Protein AF-A0AA40V6V0-F1 (afdb_monomer)

Sequence (155 aa):
MSHSLIAIKTSCSVPEKMHAQSVLAGQGLVGCRYPHTMTEVPLSIRHFFEEVPAAPPAEASVSKFEEQYSAAMARLATEFPSSDTPAPSLEVMQASITTMLDDEVISFPTFESFQAWWEGLNAYEELDTEMSVAEHLPLLRIAYNALVHEGVIAV

Radius of gyration: 23.36 Å; Cα contacts (8 Å, |Δi|>4): 107; chains: 1; bounding box: 46×36×66 Å

Solvent-accessible surface area (backbone atoms only — not comparable to full-atom values): 9379 Å² total; per-residue (Å²): 132,88,64,58,38,59,42,71,42,86,87,56,50,71,70,55,53,51,48,46,51,50,55,31,52,76,70,62,35,48,80,97,51,40,63,60,46,81,86,62,40,57,79,93,46,42,85,52,43,40,79,41,71,52,69,78,57,67,63,64,58,50,52,53,50,49,53,50,44,54,52,52,49,56,49,47,50,68,77,45,76,81,65,87,64,82,74,76,53,66,68,58,50,44,51,51,53,53,60,74,43,70,86,54,86,60,67,40,76,41,70,66,57,44,46,55,50,53,50,61,61,47,68,76,61,83,76,83,66,102,63,63,77,76,80,45,47,70,54,52,53,50,41,50,53,49,36,42,73,72,62,73,35,47,99

Mean predicted aligned error: 16.3 Å

Organism: Stutzerimonas stutzeri (NCBI:txid316)

Structure (mmCIF, N/CA/C/O backbone):
data_AF-A0AA40V6V0-F1
#
_entry.id   AF-A0AA40V6V0-F1
#
loop_
_atom_site.group_PDB
_atom_site.id
_atom_site.type_symbol
_atom_site.label_atom_id
_atom_site.label_alt_id
_atom_site.label_comp_id
_atom_site.label_asym_id
_atom_site.label_entity_id
_atom_site.label_seq_id
_atom_site.pdbx_PDB_ins_code
_atom_site.Cartn_x
_atom_site.Cartn_y
_atom_site.Cartn_z
_atom_site.occupancy
_atom_site.B_iso_or_equiv
_atom_site.auth_seq_id
_atom_site.auth_comp_id
_atom_site.auth_asym_id
_atom_site.auth_atom_id
_atom_site.pdbx_PDB_model_num
ATOM 1 N N . MET A 1 1 ? 3.798 21.142 11.259 1.00 40.19 1 MET A N 1
ATOM 2 C CA . MET A 1 1 ? 3.347 21.058 12.665 1.00 40.19 1 MET A CA 1
ATOM 3 C C . MET A 1 1 ? 3.029 19.600 12.930 1.00 40.19 1 MET A C 1
ATOM 5 O O . MET A 1 1 ? 2.296 19.024 12.141 1.00 40.19 1 MET A O 1
ATOM 9 N N . SER A 1 2 ? 3.654 18.977 13.926 1.00 46.94 2 SER A N 1
ATOM 10 C CA . SER A 1 2 ? 3.497 17.542 14.187 1.00 46.94 2 SER A CA 1
ATOM 11 C C . SER A 1 2 ? 2.092 17.272 14.724 1.00 46.94 2 SER A C 1
ATOM 13 O O . SER A 1 2 ? 1.761 17.713 15.822 1.00 46.94 2 SER A O 1
ATOM 15 N N . HIS A 1 3 ? 1.247 16.604 13.942 1.00 53.59 3 HIS A N 1
ATOM 16 C CA . HIS A 1 3 ? -0.066 16.163 14.401 1.00 53.59 3 HIS A CA 1
ATOM 17 C C . HIS A 1 3 ? 0.136 14.947 15.314 1.00 53.59 3 HIS A C 1
ATOM 19 O O . HIS A 1 3 ? 0.305 13.837 14.830 1.00 53.59 3 HIS A O 1
ATOM 25 N N . SER A 1 4 ? 0.192 15.141 16.632 1.00 62.34 4 SER A N 1
ATOM 26 C CA . SER A 1 4 ? 0.168 14.017 17.576 1.00 62.34 4 SER A CA 1
ATOM 27 C C . SER A 1 4 ? -1.245 13.441 17.627 1.00 62.34 4 SER A C 1
ATOM 29 O O . SER A 1 4 ? -2.203 14.183 17.852 1.00 62.34 4 SER A O 1
ATOM 31 N N . LEU A 1 5 ? -1.377 12.134 17.411 1.00 74.69 5 LEU A N 1
ATOM 32 C CA . LEU A 1 5 ? -2.637 11.416 17.588 1.00 74.69 5 LEU A CA 1
ATOM 33 C C . LEU A 1 5 ? -2.691 10.843 19.004 1.00 74.69 5 LEU A C 1
ATOM 35 O O . LEU A 1 5 ? -1.662 10.631 19.646 1.00 74.69 5 LEU A O 1
ATOM 39 N N . ILE A 1 6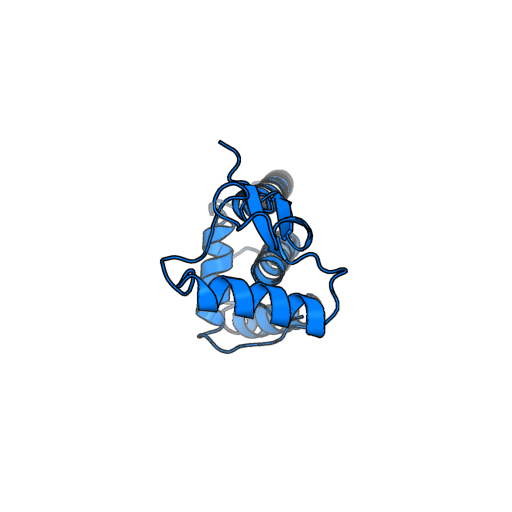 ? -3.895 10.563 19.493 1.00 83.69 6 ILE A N 1
ATOM 40 C CA . ILE A 1 6 ? -4.078 9.821 20.740 1.00 83.69 6 ILE A CA 1
ATOM 41 C C . ILE A 1 6 ? -4.646 8.439 20.448 1.00 83.69 6 ILE A C 1
ATOM 43 O O . ILE A 1 6 ? -5.547 8.285 19.625 1.00 83.69 6 ILE A O 1
ATOM 47 N N . ALA A 1 7 ? -4.141 7.430 21.148 1.00 83.19 7 ALA A N 1
ATOM 48 C CA . ALA A 1 7 ? -4.670 6.074 21.081 1.00 83.19 7 ALA A CA 1
ATOM 49 C C . ALA A 1 7 ? -4.755 5.467 22.481 1.00 83.19 7 ALA A C 1
ATOM 51 O O . ALA A 1 7 ? -4.069 5.906 23.403 1.00 83.19 7 ALA A O 1
ATOM 52 N N . ILE A 1 8 ? -5.605 4.451 22.648 1.00 85.25 8 ILE A N 1
ATOM 53 C CA . ILE A 1 8 ? -5.597 3.641 23.869 1.00 85.25 8 ILE A CA 1
ATOM 54 C C . ILE A 1 8 ? -4.341 2.771 23.842 1.00 85.25 8 ILE A C 1
ATOM 56 O O . ILE A 1 8 ? -4.086 2.099 22.840 1.00 85.25 8 ILE A O 1
ATOM 60 N N . LYS A 1 9 ? -3.594 2.758 24.949 1.00 86.44 9 LYS A N 1
ATOM 61 C CA . LYS A 1 9 ? -2.349 2.003 25.085 1.00 86.44 9 LYS A CA 1
ATOM 62 C C . LYS A 1 9 ? -2.544 0.547 24.690 1.00 86.44 9 LYS A C 1
ATOM 64 O O . LYS A 1 9 ? -3.506 -0.115 25.099 1.00 86.44 9 LYS A O 1
ATOM 69 N N . THR A 1 10 ? -1.586 0.015 23.945 1.00 82.94 10 THR A N 1
ATOM 70 C CA . THR A 1 10 ? -1.590 -1.401 23.547 1.00 82.94 10 THR A CA 1
ATOM 71 C C . THR A 1 10 ? -1.480 -2.343 24.747 1.00 82.94 10 THR A C 1
ATOM 73 O O . THR A 1 10 ? -2.003 -3.455 24.692 1.00 82.94 10 THR A O 1
ATOM 76 N N . SER A 1 11 ? -0.888 -1.871 25.850 1.00 86.38 11 SER A N 1
ATOM 77 C CA . SER A 1 11 ? -0.762 -2.587 27.124 1.00 86.38 11 SER A CA 1
ATOM 78 C C . SER A 1 11 ? -2.061 -2.695 27.929 1.00 86.38 11 SER A C 1
ATOM 80 O O . SER A 1 11 ? -2.104 -3.469 28.884 1.00 86.38 11 SER A O 1
ATOM 82 N N . CYS A 1 12 ? -3.121 -1.964 27.563 1.00 85.00 12 CYS A N 1
ATOM 83 C CA . CYS A 1 12 ? -4.410 -2.078 28.237 1.00 85.00 12 CYS A CA 1
ATOM 84 C C . CYS A 1 12 ? -5.094 -3.412 27.913 1.00 85.00 12 CYS A C 1
ATOM 86 O O . CYS A 1 12 ? -5.215 -3.824 26.754 1.00 85.00 12 CYS A O 1
ATOM 88 N N . SER A 1 13 ? -5.618 -4.055 28.947 1.00 89.56 13 SER A N 1
ATOM 89 C CA . SER A 1 13 ? -6.479 -5.228 28.851 1.00 89.56 13 SER A CA 1
ATOM 90 C C . SER A 1 13 ? -7.835 -4.888 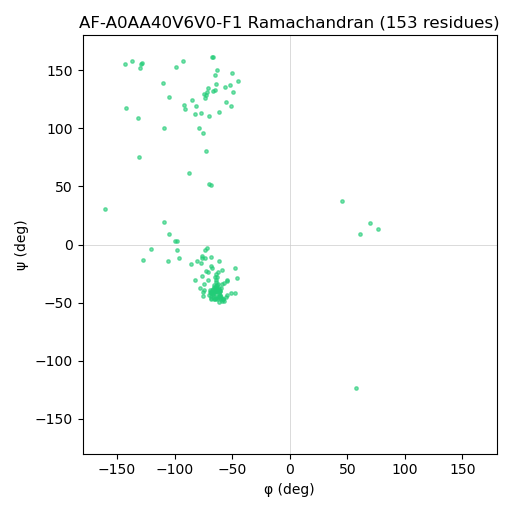28.219 1.00 89.56 13 SER A C 1
ATOM 92 O O . SER A 1 13 ? -8.269 -3.734 28.177 1.00 89.56 13 SER A O 1
ATOM 94 N N . VAL A 1 14 ? -8.546 -5.907 27.726 1.00 87.62 14 VAL A N 1
ATOM 95 C CA . VAL A 1 14 ? -9.883 -5.725 27.131 1.00 87.62 14 VAL A CA 1
ATOM 96 C C . VAL A 1 14 ? -10.860 -5.020 28.092 1.00 87.62 14 VAL A C 1
ATOM 98 O O . VAL A 1 14 ? -11.502 -4.067 27.652 1.00 87.62 14 VAL A O 1
ATOM 101 N N . PRO A 1 15 ? -10.956 -5.379 29.391 1.00 89.75 15 PRO A N 1
ATOM 102 C CA . PRO A 1 15 ? -11.826 -4.666 30.330 1.00 89.75 15 PRO A CA 1
ATOM 103 C C . PRO A 1 15 ? -11.488 -3.178 30.483 1.00 89.75 15 PRO A C 1
ATOM 105 O O . PRO A 1 15 ? -12.393 -2.353 30.578 1.00 89.75 15 PRO A O 1
ATOM 108 N N . GLU A 1 16 ? -10.205 -2.817 30.461 1.00 88.12 16 GLU A N 1
ATOM 109 C CA . GLU A 1 16 ? -9.759 -1.421 30.561 1.00 88.12 16 GLU A CA 1
ATOM 110 C C . GLU A 1 16 ? -10.128 -0.621 29.308 1.00 88.12 16 GLU A C 1
ATOM 112 O O . GLU A 1 16 ? -10.630 0.500 29.413 1.00 88.12 16 GLU A O 1
ATOM 117 N N . LYS A 1 17 ? -9.976 -1.222 28.119 1.00 88.25 17 LYS A N 1
ATOM 118 C CA . LYS A 1 17 ? -10.433 -0.625 26.853 1.00 88.25 17 LYS A CA 1
ATOM 119 C C . LYS A 1 17 ? -11.944 -0.381 26.871 1.00 88.25 17 LYS A C 1
ATOM 121 O O . LYS A 1 17 ? -12.396 0.710 26.525 1.00 88.25 17 LYS A O 1
ATOM 126 N N . MET A 1 18 ? -12.713 -1.368 27.332 1.00 90.31 18 MET A N 1
ATOM 127 C CA . MET A 1 18 ? -14.169 -1.259 27.468 1.00 90.31 18 MET A CA 1
ATOM 128 C C . MET A 1 18 ? -14.569 -0.188 28.489 1.00 90.31 18 MET A C 1
ATOM 130 O O . MET A 1 18 ? -15.504 0.572 28.246 1.00 90.31 18 MET A O 1
ATOM 134 N N . HIS A 1 19 ? -13.847 -0.080 29.607 1.00 89.69 19 HIS A N 1
ATOM 135 C CA . HIS A 1 19 ? -14.080 0.961 30.606 1.00 89.69 19 HIS A CA 1
ATOM 136 C C . HIS A 1 19 ? -13.840 2.363 30.029 1.00 89.69 19 HIS A C 1
ATOM 138 O O . HIS A 1 19 ? -14.702 3.233 30.163 1.00 89.69 19 HIS A O 1
ATOM 144 N N . ALA A 1 20 ? -12.723 2.572 29.324 1.00 88.19 20 ALA A N 1
ATOM 145 C CA . ALA A 1 20 ? -12.425 3.839 28.661 1.00 88.19 20 ALA A CA 1
ATOM 146 C C . ALA A 1 20 ? -13.519 4.229 27.651 1.00 88.19 20 ALA A C 1
ATOM 148 O O . ALA A 1 20 ? -14.035 5.347 27.698 1.00 88.19 20 ALA A O 1
ATOM 149 N N . GLN A 1 21 ? -13.942 3.290 26.798 1.00 87.50 21 GLN A N 1
ATOM 150 C CA . GLN A 1 21 ? -15.032 3.520 25.845 1.00 87.50 21 GLN A CA 1
ATOM 151 C C . GLN A 1 21 ? -16.369 3.806 26.537 1.00 87.50 21 GLN A C 1
ATOM 153 O O . GLN A 1 21 ? -17.098 4.700 26.110 1.00 87.50 21 GLN A O 1
ATOM 158 N N . SER A 1 22 ? -16.681 3.107 27.631 1.00 90.00 22 SER A N 1
ATOM 159 C CA . SER A 1 22 ? -17.907 3.336 28.401 1.00 90.00 22 SER A CA 1
ATOM 160 C C . SER A 1 22 ? -17.945 4.730 29.026 1.00 90.00 22 SER A C 1
ATOM 162 O O . SER A 1 22 ? -19.009 5.348 29.064 1.00 90.00 22 SER A O 1
ATOM 164 N N . VAL A 1 23 ? -16.811 5.240 29.514 1.00 89.19 23 VAL A N 1
ATOM 165 C CA . VAL A 1 23 ? -16.715 6.599 30.069 1.00 89.19 23 VAL A CA 1
ATOM 166 C C . VAL A 1 23 ? -16.880 7.648 28.971 1.00 89.19 23 VAL A C 1
ATOM 168 O O . VAL A 1 23 ? -17.605 8.621 29.170 1.00 89.19 23 VAL A O 1
ATOM 171 N N . LEU A 1 24 ? -16.269 7.437 27.801 1.00 88.44 24 LEU A N 1
ATOM 172 C CA . LEU A 1 24 ? -16.442 8.322 26.645 1.00 88.44 24 LEU A CA 1
ATOM 173 C C . LEU A 1 24 ? -17.897 8.347 26.167 1.00 88.44 24 LEU A C 1
ATOM 175 O O . LEU A 1 24 ? -18.467 9.423 25.984 1.00 88.44 24 LEU A O 1
ATOM 179 N N . ALA A 1 25 ? -18.532 7.178 26.056 1.00 88.56 25 ALA A N 1
ATOM 180 C CA . ALA A 1 25 ? -19.946 7.058 25.714 1.00 88.56 25 ALA A CA 1
ATOM 181 C C . ALA A 1 25 ? -20.848 7.754 26.745 1.00 88.56 25 ALA A C 1
ATOM 183 O O . ALA A 1 25 ? -21.745 8.504 26.362 1.00 88.56 25 ALA A O 1
ATOM 184 N N . GLY A 1 26 ? -20.567 7.586 28.042 1.00 88.25 26 GLY A N 1
ATOM 185 C CA . GLY A 1 26 ? -21.296 8.255 29.123 1.00 88.25 26 GLY A CA 1
ATOM 186 C C . GLY A 1 26 ? -21.196 9.785 29.092 1.00 88.25 26 GLY A C 1
ATOM 187 O O . GLY A 1 26 ? -22.088 10.463 29.596 1.00 88.25 26 GLY A O 1
ATOM 188 N N . GLN A 1 27 ? -20.150 10.335 28.469 1.00 87.50 27 GLN A N 1
ATOM 189 C CA . GLN A 1 27 ? -19.959 11.778 28.275 1.00 87.50 27 GLN A CA 1
ATOM 190 C C . GLN A 1 27 ? -20.357 12.261 26.868 1.00 87.50 27 GLN A C 1
ATOM 192 O O . GLN A 1 27 ? -20.201 13.440 26.551 1.00 87.50 27 GLN A O 1
ATOM 197 N N . GLY A 1 28 ? -20.884 11.375 26.014 1.00 86.25 28 GLY A N 1
ATOM 198 C CA . GLY A 1 28 ? -21.266 11.700 24.636 1.00 86.25 28 GLY A CA 1
ATOM 199 C C . GLY A 1 28 ? -20.083 11.981 23.702 1.00 86.25 28 GLY A C 1
ATOM 200 O O . GLY A 1 28 ? -20.269 12.587 22.646 1.00 86.25 28 GLY A O 1
ATOM 201 N N . LEU A 1 29 ? -18.877 11.552 24.081 1.00 86.19 29 LEU A N 1
ATOM 202 C CA . LEU A 1 29 ? -17.635 11.696 23.319 1.00 86.19 29 LEU A CA 1
ATOM 203 C C . LEU A 1 29 ? -17.466 10.521 22.347 1.00 86.19 29 LEU A C 1
ATOM 205 O O . LEU A 1 29 ? -16.550 9.708 22.460 1.00 86.19 29 LEU A O 1
ATOM 209 N N . VAL A 1 30 ? -18.410 10.398 21.417 1.00 83.19 30 VAL A N 1
ATOM 210 C CA . VAL A 1 30 ? -18.474 9.321 20.418 1.00 83.19 30 VAL A CA 1
ATOM 211 C C . VAL A 1 30 ? -18.619 9.897 19.010 1.00 83.19 30 VAL A C 1
ATOM 213 O O . VAL A 1 30 ? -19.087 11.026 18.835 1.00 83.19 30 VAL A O 1
ATOM 216 N N . GLY A 1 31 ? -18.215 9.130 17.994 1.00 80.94 31 GLY A N 1
ATOM 217 C CA . GLY A 1 31 ? -18.267 9.560 16.594 1.00 80.94 31 GLY A CA 1
ATOM 218 C C . GLY A 1 31 ? -17.478 10.853 16.368 1.00 80.94 31 GLY A C 1
ATOM 219 O O . GLY A 1 31 ? -16.310 10.936 16.725 1.00 80.94 31 GLY A O 1
ATOM 220 N N . CYS A 1 32 ? -18.128 11.889 15.833 1.00 79.56 32 CYS A N 1
ATOM 221 C CA . CYS A 1 32 ? -17.497 13.182 15.531 1.00 79.56 32 CYS A CA 1
ATOM 222 C C . CYS A 1 32 ? -17.071 13.994 16.768 1.00 79.56 32 CYS A C 1
ATOM 224 O O . CYS A 1 32 ? -16.414 15.019 16.619 1.00 79.56 32 CYS A O 1
ATOM 226 N N . ARG A 1 33 ? -17.489 13.588 17.975 1.00 80.50 33 ARG A N 1
ATOM 227 C CA . ARG A 1 33 ? -17.116 14.232 19.248 1.00 80.50 33 ARG A CA 1
ATOM 228 C C . ARG A 1 33 ? -16.078 13.424 20.025 1.00 80.50 33 ARG A C 1
ATOM 230 O O . ARG A 1 33 ? -15.853 13.699 21.201 1.00 80.50 33 ARG A O 1
ATOM 237 N N . TYR A 1 34 ? -15.521 12.387 19.408 1.00 83.62 34 TYR A N 1
ATOM 238 C CA . TYR A 1 34 ? -14.471 11.588 20.017 1.00 83.62 34 TYR A CA 1
ATOM 239 C C . TYR A 1 34 ? -13.219 12.456 20.234 1.00 83.62 34 TYR A C 1
ATOM 241 O O . TYR A 1 34 ? -12.897 13.260 19.360 1.00 83.62 34 TYR A O 1
ATOM 249 N N . PRO A 1 35 ? -12.524 12.342 21.380 1.00 83.81 35 PRO A N 1
ATOM 250 C CA . PRO A 1 35 ? -11.365 13.174 21.665 1.00 83.81 35 PRO A CA 1
ATOM 251 C C . PRO A 1 35 ? -10.234 12.874 20.684 1.00 83.81 35 PRO A C 1
ATOM 253 O O . PRO A 1 35 ? -9.887 11.714 20.453 1.00 83.81 35 PRO A O 1
ATOM 256 N N . HIS A 1 36 ? -9.642 13.924 20.126 1.00 78.94 36 HIS A N 1
ATOM 257 C CA . HIS A 1 36 ? -8.500 13.822 19.214 1.00 78.94 36 HIS A CA 1
ATOM 258 C C . HIS A 1 36 ? -7.189 14.243 19.886 1.00 78.94 36 HIS A C 1
ATOM 260 O O . HIS A 1 36 ? -6.109 13.946 19.378 1.00 78.94 36 HIS A O 1
ATOM 266 N N . THR A 1 37 ? -7.269 14.906 21.044 1.00 82.88 37 THR A N 1
ATOM 267 C CA . THR A 1 37 ? -6.108 15.371 21.811 1.00 82.88 37 THR A CA 1
ATOM 268 C C . THR A 1 37 ? -6.185 14.954 23.278 1.00 82.88 37 THR A C 1
ATOM 270 O O . THR A 1 37 ? -7.265 14.767 23.840 1.00 82.88 37 THR A O 1
ATOM 273 N N . MET A 1 38 ? -5.031 14.852 23.946 1.00 8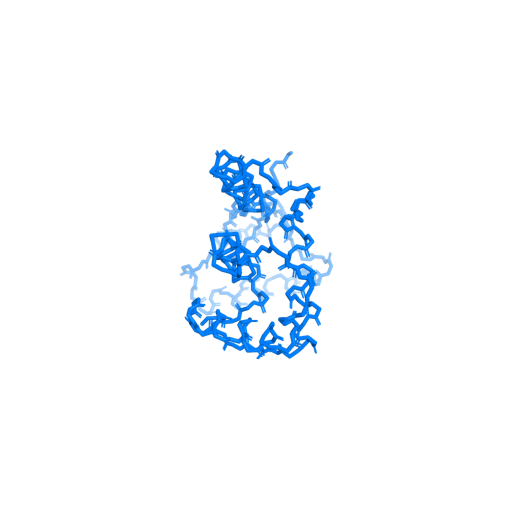2.50 38 MET A N 1
ATOM 274 C CA . MET A 1 38 ? -4.951 14.480 25.368 1.00 82.50 38 MET A CA 1
ATOM 275 C C . MET A 1 38 ? -5.703 15.426 26.308 1.00 82.50 38 MET A C 1
ATOM 277 O O . MET A 1 38 ? -6.038 15.050 27.432 1.00 82.50 38 MET A O 1
ATOM 281 N N . THR A 1 39 ? -5.943 16.657 25.867 1.00 83.44 39 THR A N 1
ATOM 282 C CA . THR A 1 39 ? -6.671 17.682 26.619 1.00 83.44 39 THR A CA 1
ATOM 283 C C . THR A 1 39 ? -8.180 17.434 26.605 1.00 83.44 39 THR A C 1
ATOM 285 O O . THR A 1 39 ? -8.868 17.822 27.545 1.00 83.44 39 THR A O 1
ATOM 288 N N . GLU A 1 40 ? -8.689 16.770 25.566 1.00 83.00 40 GLU A N 1
ATOM 289 C CA . GLU A 1 40 ? -10.110 16.434 25.402 1.00 83.00 40 GLU A CA 1
ATOM 290 C C . GLU A 1 40 ? -10.489 15.125 26.107 1.00 83.00 40 GLU A C 1
ATOM 292 O O . GLU A 1 40 ? -11.667 14.869 26.356 1.00 83.00 40 GLU A O 1
ATOM 297 N N . VAL A 1 41 ? -9.502 14.293 26.456 1.00 85.75 41 VAL A N 1
ATOM 298 C CA . VAL A 1 41 ? -9.738 13.041 27.180 1.00 85.75 41 VAL A CA 1
ATOM 299 C C . VAL A 1 41 ? -10.069 13.336 28.648 1.00 85.75 41 VAL A C 1
ATOM 301 O O . VAL A 1 41 ? -9.292 14.007 29.336 1.00 85.75 41 VAL A O 1
ATOM 304 N N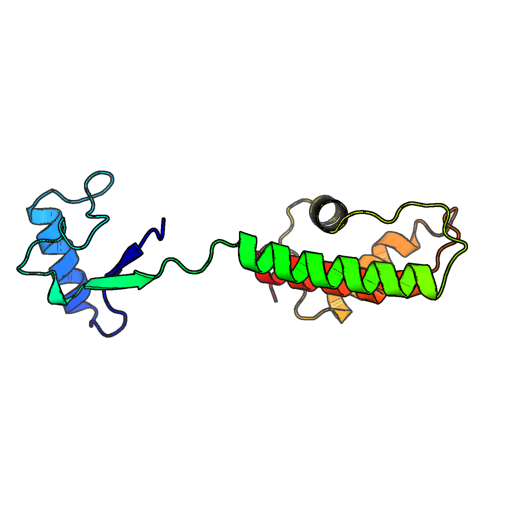 . PRO A 1 42 ? -11.167 12.777 29.188 1.00 87.25 42 PRO A N 1
ATOM 305 C CA . PRO A 1 42 ? -11.493 12.911 30.600 1.00 87.25 42 PRO A CA 1
ATOM 306 C C . PRO A 1 42 ? -10.357 12.413 31.502 1.00 87.25 42 PRO A C 1
ATOM 308 O O . PRO A 1 42 ? -9.806 11.328 31.299 1.00 87.25 42 PRO A O 1
ATOM 311 N N . LEU A 1 43 ? -10.041 13.178 32.552 1.00 86.31 43 LEU A N 1
ATOM 312 C CA . LEU A 1 43 ? -8.938 12.875 33.478 1.00 86.31 43 LEU A CA 1
ATOM 313 C C . LEU A 1 43 ? -9.028 11.467 34.089 1.00 86.31 43 LEU A C 1
ATOM 315 O O . LEU A 1 43 ? -8.000 10.840 34.332 1.00 86.31 43 LEU A O 1
ATOM 319 N N . SER A 1 44 ? -10.246 10.954 34.287 1.00 86.31 44 SER A N 1
ATOM 320 C CA . SER A 1 44 ? -10.501 9.616 34.830 1.00 86.31 44 SER A CA 1
ATOM 321 C C . SER A 1 44 ? -9.971 8.483 33.954 1.00 86.31 44 SER A C 1
ATOM 323 O O . SER A 1 44 ? -9.635 7.434 34.488 1.00 86.31 44 SER A O 1
ATOM 325 N N . ILE A 1 45 ? -9.864 8.684 32.638 1.00 88.31 45 ILE A N 1
ATOM 326 C CA . ILE A 1 45 ? -9.443 7.650 31.677 1.00 88.31 45 ILE A CA 1
ATOM 327 C C . ILE A 1 45 ? -8.188 8.028 30.895 1.00 88.31 45 ILE A C 1
ATOM 329 O O . ILE A 1 45 ? -7.654 7.202 30.165 1.00 88.31 45 ILE A O 1
ATOM 333 N N . ARG A 1 46 ? -7.662 9.243 31.084 1.00 87.06 46 ARG A N 1
ATOM 334 C CA . ARG A 1 46 ? -6.466 9.745 30.391 1.00 87.06 46 ARG A CA 1
ATOM 335 C C . ARG A 1 46 ? -5.243 8.838 30.544 1.00 87.06 46 ARG A C 1
ATOM 337 O O . ARG A 1 46 ? -4.439 8.743 29.629 1.00 87.06 46 ARG A O 1
ATOM 344 N N . HIS A 1 47 ? -5.119 8.128 31.664 1.00 86.88 47 HIS A N 1
ATOM 345 C CA . HIS A 1 47 ? -4.017 7.194 31.904 1.00 86.88 47 HIS A CA 1
ATOM 346 C C . HIS A 1 47 ? -4.045 5.947 30.998 1.00 86.88 47 HIS A C 1
ATOM 348 O O . HIS A 1 47 ? -2.994 5.326 30.811 1.00 86.88 47 HIS A O 1
ATOM 354 N N . PHE A 1 48 ? -5.203 5.607 30.418 1.00 87.12 48 PHE A N 1
ATOM 355 C CA . PHE A 1 48 ? -5.345 4.544 29.418 1.00 87.12 48 PHE A CA 1
ATOM 356 C C . PHE A 1 48 ? -4.931 4.988 28.014 1.00 87.12 48 PHE A C 1
ATOM 358 O O . PHE A 1 48 ? -4.749 4.141 27.146 1.00 87.12 48 PHE A O 1
ATOM 365 N N . PHE A 1 49 ? -4.771 6.290 27.778 1.00 88.25 49 PHE A N 1
ATOM 366 C CA . PHE A 1 49 ? -4.366 6.822 26.485 1.00 88.25 49 PHE A CA 1
ATOM 367 C C . PHE A 1 49 ? -2.868 7.128 26.470 1.00 88.25 49 PHE A C 1
ATOM 369 O O . PHE A 1 49 ? -2.262 7.445 27.499 1.00 88.25 49 PHE A O 1
ATOM 376 N N . GLU A 1 50 ? -2.274 7.074 25.286 1.00 85.38 50 GLU A N 1
ATOM 377 C CA . GLU A 1 50 ? -0.939 7.586 24.998 1.00 85.38 50 GLU A CA 1
ATOM 378 C C . GLU A 1 50 ? -0.957 8.476 23.756 1.00 85.38 50 GLU A C 1
ATOM 380 O O . GLU A 1 50 ? -1.823 8.341 22.887 1.00 85.38 50 GLU A O 1
ATOM 385 N N . GLU A 1 51 ? -0.028 9.431 23.713 1.00 80.69 51 GLU A N 1
ATOM 386 C CA . GLU A 1 51 ? 0.230 10.190 22.496 1.00 80.69 51 GLU A CA 1
ATOM 387 C C . GLU A 1 51 ? 1.053 9.299 21.585 1.00 80.69 51 GLU A C 1
ATOM 389 O O . GLU A 1 51 ? 2.192 8.943 21.894 1.00 80.69 51 GLU A O 1
ATOM 394 N N . VAL A 1 52 ? 0.445 8.914 20.474 1.00 72.25 52 VAL A N 1
ATOM 395 C CA . VAL A 1 52 ? 1.141 8.206 19.419 1.00 72.25 52 VAL A CA 1
ATOM 396 C C . VAL A 1 52 ? 1.647 9.290 18.475 1.00 72.25 52 VAL A C 1
ATOM 398 O O . VAL A 1 52 ? 0.833 10.064 17.954 1.00 72.25 52 VAL A O 1
ATOM 401 N N . PRO A 1 53 ? 2.971 9.406 18.257 1.00 61.47 53 PRO A N 1
ATOM 402 C CA . PRO A 1 53 ? 3.451 10.246 17.175 1.00 61.47 53 PRO A CA 1
ATOM 403 C C . PRO A 1 53 ? 2.755 9.740 15.918 1.00 61.47 53 PRO A C 1
ATOM 405 O O . PRO A 1 53 ? 2.832 8.542 15.635 1.00 61.47 53 PRO A O 1
ATOM 408 N N . ALA A 1 54 ? 2.023 10.608 15.206 1.00 57.09 54 ALA A N 1
ATOM 409 C CA . ALA A 1 54 ? 1.536 10.224 13.892 1.00 57.09 54 ALA A CA 1
ATOM 410 C C . ALA A 1 54 ? 2.755 9.696 13.146 1.00 57.09 54 ALA A C 1
ATOM 412 O O . ALA A 1 54 ? 3.766 10.401 13.044 1.00 57.09 54 ALA A O 1
ATOM 413 N N . ALA A 1 55 ? 2.697 8.423 12.744 1.00 51.09 55 ALA A N 1
ATOM 414 C CA . ALA A 1 55 ? 3.715 7.843 11.891 1.00 51.09 55 ALA A CA 1
ATOM 415 C C . ALA A 1 55 ? 3.998 8.858 10.776 1.00 51.09 55 ALA A C 1
ATOM 417 O O . ALA A 1 55 ? 3.053 9.539 10.348 1.00 51.09 55 ALA A O 1
ATOM 418 N N . PRO A 1 56 ? 5.266 9.037 10.360 1.00 48.12 56 PRO A N 1
ATOM 419 C CA . PRO A 1 56 ? 5.554 9.970 9.287 1.00 48.12 56 PRO A CA 1
ATOM 420 C C . PRO A 1 56 ? 4.580 9.665 8.141 1.00 48.12 56 PRO A C 1
ATOM 422 O O . PRO A 1 56 ? 4.359 8.483 7.853 1.00 48.12 56 PRO A O 1
ATOM 425 N N . PRO A 1 57 ? 3.913 10.692 7.583 1.00 47.00 57 PRO A N 1
ATOM 426 C CA . PRO A 1 57 ? 2.931 10.490 6.530 1.00 47.00 57 PRO A CA 1
ATOM 427 C C . PRO A 1 57 ? 3.562 9.619 5.446 1.00 47.00 57 PRO A C 1
ATOM 429 O O . PRO A 1 57 ? 4.774 9.693 5.230 1.00 47.00 57 PRO A O 1
ATOM 432 N N . ALA A 1 58 ? 2.754 8.795 4.778 1.00 49.66 58 ALA A N 1
ATOM 433 C CA . ALA A 1 58 ? 3.198 7.908 3.702 1.00 49.66 58 ALA A CA 1
ATOM 434 C C . ALA A 1 58 ? 4.086 8.620 2.652 1.00 49.66 58 ALA A C 1
ATOM 436 O O . ALA A 1 58 ? 4.900 7.975 1.999 1.00 49.66 58 ALA A O 1
ATOM 437 N N . GLU A 1 59 ? 4.025 9.951 2.575 1.00 46.38 59 GLU A N 1
ATOM 438 C CA . GLU A 1 59 ? 4.952 10.846 1.875 1.00 46.38 59 GLU A CA 1
ATOM 439 C C . GLU A 1 59 ? 6.444 10.569 2.151 1.00 46.38 59 GLU A C 1
ATOM 441 O O . GLU A 1 59 ? 7.237 10.552 1.218 1.00 46.38 59 GLU A O 1
ATOM 446 N N . ALA A 1 60 ? 6.856 10.279 3.392 1.00 48.09 60 ALA A N 1
ATOM 447 C CA . ALA A 1 60 ? 8.264 9.995 3.702 1.00 48.09 60 ALA A CA 1
ATOM 448 C C . ALA A 1 60 ? 8.733 8.634 3.153 1.00 48.09 60 ALA A C 1
ATOM 450 O O . ALA A 1 60 ? 9.906 8.463 2.814 1.00 48.09 60 ALA A O 1
ATOM 451 N N . SER A 1 61 ? 7.825 7.657 3.064 1.00 50.12 61 SER A N 1
ATOM 452 C CA . SER A 1 61 ? 8.086 6.373 2.403 1.00 50.12 61 SER A CA 1
ATOM 453 C C . SER A 1 61 ? 8.073 6.508 0.882 1.00 50.12 61 SER A C 1
ATOM 455 O O . SER A 1 61 ? 8.969 5.963 0.242 1.00 50.12 61 SER A O 1
ATOM 457 N N . VAL A 1 62 ? 7.143 7.288 0.319 1.00 53.97 62 VAL A N 1
ATOM 458 C CA . VAL A 1 62 ? 7.094 7.600 -1.119 1.00 53.97 62 VAL A CA 1
ATOM 459 C C . VAL A 1 62 ? 8.389 8.289 -1.552 1.00 53.97 62 VAL A C 1
ATOM 461 O O . VAL A 1 62 ? 9.050 7.790 -2.460 1.00 53.97 62 VAL A O 1
ATOM 464 N N . SER A 1 63 ? 8.857 9.314 -0.824 1.00 61.88 63 SER A N 1
ATOM 465 C CA . SER A 1 63 ? 10.142 9.967 -1.125 1.00 61.88 63 SER A CA 1
ATOM 466 C C . SER A 1 63 ? 11.333 9.004 -1.070 1.00 61.88 63 SER A C 1
ATOM 468 O O . SER A 1 63 ? 12.254 9.121 -1.872 1.00 61.88 63 SER A O 1
ATOM 470 N N . LYS A 1 64 ? 11.325 8.005 -0.177 1.00 73.31 64 LYS A N 1
ATOM 471 C CA . LYS A 1 64 ? 12.406 7.007 -0.097 1.00 73.31 64 LYS A CA 1
ATOM 472 C C . LYS A 1 64 ? 12.426 6.065 -1.306 1.00 73.31 64 LYS A C 1
ATOM 474 O O . LYS A 1 64 ? 13.507 5.669 -1.749 1.00 73.31 64 LYS A O 1
ATOM 479 N N . PHE A 1 65 ? 11.262 5.652 -1.806 1.00 73.88 65 PHE A N 1
ATOM 480 C CA . PHE A 1 65 ? 11.177 4.820 -3.010 1.00 73.88 65 PHE A CA 1
ATOM 481 C C . PHE A 1 65 ? 11.453 5.634 -4.274 1.00 73.88 65 PHE A C 1
ATOM 483 O O . PHE A 1 65 ? 12.110 5.132 -5.181 1.00 73.88 65 PHE A O 1
ATOM 490 N N . GLU A 1 66 ? 11.056 6.903 -4.300 1.00 74.31 66 GLU A N 1
ATOM 491 C CA . GLU A 1 66 ? 11.341 7.841 -5.386 1.00 74.31 66 GLU A CA 1
ATOM 492 C C . GLU A 1 66 ? 12.845 8.159 -5.498 1.00 74.31 66 GLU A C 1
ATOM 494 O O . GLU A 1 66 ? 13.420 8.111 -6.590 1.00 74.31 66 GLU A O 1
ATOM 499 N N . GLU A 1 67 ? 13.535 8.370 -4.373 1.00 77.12 67 GLU A N 1
ATOM 500 C CA . GLU A 1 67 ? 15.001 8.484 -4.329 1.00 77.12 67 GLU A CA 1
ATOM 501 C C . GLU A 1 67 ? 15.698 7.203 -4.820 1.00 77.12 67 GLU A C 1
ATOM 503 O O . GLU A 1 67 ? 16.682 7.263 -5.559 1.00 77.12 67 GLU A O 1
ATOM 508 N N . GLN A 1 68 ? 15.187 6.022 -4.459 1.00 77.44 68 GLN A N 1
ATOM 509 C CA . GLN A 1 68 ? 15.736 4.754 -4.956 1.00 77.44 68 GLN A CA 1
ATOM 510 C C . GLN A 1 68 ? 15.485 4.562 -6.454 1.00 77.44 68 GLN A C 1
ATOM 512 O O . GLN A 1 68 ? 16.378 4.104 -7.169 1.00 77.44 68 GLN A O 1
ATOM 517 N N . TYR A 1 69 ? 14.296 4.927 -6.932 1.00 75.75 69 TYR A N 1
ATOM 518 C CA . TYR A 1 69 ? 13.907 4.825 -8.334 1.00 75.75 69 TYR A CA 1
ATOM 519 C C . TYR A 1 69 ? 14.743 5.766 -9.207 1.00 75.75 69 TYR A C 1
ATOM 521 O O . TYR A 1 69 ? 15.323 5.337 -10.201 1.00 75.75 69 TYR A O 1
ATOM 529 N N . SER A 1 70 ? 14.898 7.024 -8.790 1.00 74.75 70 SER A N 1
ATOM 530 C CA . SER A 1 70 ? 15.752 8.011 -9.466 1.00 74.75 70 SER A CA 1
ATOM 531 C C . SER A 1 70 ? 17.232 7.605 -9.475 1.00 74.75 70 SER A C 1
ATOM 533 O O . SER A 1 70 ? 17.908 7.760 -10.494 1.00 74.75 70 SER A O 1
ATOM 535 N N . ALA A 1 71 ? 17.740 7.010 -8.392 1.00 78.75 71 ALA A N 1
ATOM 536 C CA . ALA A 1 71 ? 19.101 6.482 -8.352 1.00 78.75 71 ALA A CA 1
ATOM 537 C C . ALA A 1 71 ? 19.297 5.270 -9.284 1.00 78.75 71 ALA A C 1
ATOM 539 O O . ALA A 1 71 ? 20.338 5.160 -9.935 1.00 78.75 71 ALA A O 1
ATOM 540 N N . ALA A 1 72 ? 18.316 4.368 -9.371 1.00 75.19 72 ALA A N 1
ATOM 541 C CA . ALA A 1 72 ? 18.336 3.244 -10.309 1.00 75.19 72 ALA A CA 1
ATOM 542 C C . ALA A 1 72 ? 18.260 3.728 -11.768 1.00 75.19 72 ALA A C 1
ATOM 544 O O . ALA A 1 72 ? 19.030 3.271 -12.609 1.00 75.19 72 ALA A O 1
ATOM 545 N N . MET A 1 73 ? 17.422 4.727 -12.036 1.00 73.19 73 MET A N 1
ATOM 546 C CA . MET A 1 73 ? 17.318 5.421 -13.319 1.00 73.19 73 MET A CA 1
ATOM 547 C C . MET A 1 73 ? 18.635 6.060 -13.759 1.00 73.19 73 MET A C 1
ATOM 549 O O . MET A 1 73 ? 19.068 5.872 -14.891 1.00 73.19 73 MET A O 1
ATOM 553 N N . ALA A 1 74 ? 19.310 6.778 -12.858 1.00 73.50 74 ALA A N 1
ATOM 554 C CA . ALA A 1 74 ? 20.599 7.397 -13.153 1.00 73.50 74 ALA A CA 1
ATOM 555 C C . ALA A 1 74 ? 21.682 6.356 -13.488 1.00 73.50 74 ALA A C 1
ATOM 557 O O . ALA A 1 74 ? 22.542 6.604 -14.335 1.00 73.50 74 ALA A O 1
ATOM 558 N N . ARG A 1 75 ? 21.634 5.176 -12.853 1.00 71.94 75 ARG A N 1
ATOM 559 C CA . ARG A 1 75 ? 22.531 4.054 -13.175 1.00 71.94 75 ARG A CA 1
ATOM 560 C C . ARG A 1 75 ? 22.232 3.478 -14.554 1.00 71.94 75 ARG A C 1
ATOM 562 O O . ARG A 1 75 ? 23.157 3.360 -15.348 1.00 71.94 75 ARG A O 1
ATOM 569 N N . LEU A 1 76 ? 20.961 3.231 -14.864 1.00 70.38 76 LEU A N 1
ATOM 570 C CA . LEU A 1 76 ? 20.545 2.744 -16.181 1.00 70.38 76 LEU A CA 1
ATOM 571 C C . LEU A 1 76 ? 20.895 3.737 -17.294 1.00 70.38 76 LEU A C 1
ATOM 573 O O . LEU A 1 76 ? 21.434 3.327 -18.310 1.00 70.38 76 LEU A O 1
ATOM 577 N N . ALA A 1 77 ? 20.713 5.041 -17.079 1.00 69.12 77 ALA A N 1
ATOM 578 C CA . ALA A 1 77 ? 21.122 6.071 -18.039 1.00 69.12 77 ALA A CA 1
ATOM 579 C C . ALA A 1 77 ? 22.651 6.142 -18.238 1.00 69.12 77 ALA A C 1
ATOM 581 O O . ALA A 1 77 ? 23.123 6.543 -19.300 1.00 69.12 77 ALA A O 1
ATOM 582 N N . THR A 1 78 ? 23.432 5.757 -17.222 1.00 68.69 78 THR A N 1
ATOM 583 C CA . THR A 1 78 ? 24.899 5.684 -17.311 1.00 68.69 78 THR A CA 1
ATOM 584 C C . THR A 1 78 ? 25.358 4.427 -18.058 1.00 68.69 78 THR A C 1
ATOM 586 O O . THR A 1 78 ? 26.338 4.482 -18.798 1.00 68.69 78 THR A O 1
ATOM 589 N N . GLU A 1 79 ? 24.669 3.301 -17.866 1.00 63.94 79 GLU A N 1
ATOM 590 C CA . GLU A 1 79 ? 24.985 2.016 -18.505 1.00 63.94 79 GLU A CA 1
ATOM 591 C C . GLU A 1 79 ? 24.423 1.908 -19.935 1.00 63.94 79 GLU A C 1
ATOM 593 O O . GLU A 1 79 ? 25.055 1.292 -20.792 1.00 63.94 79 GLU A O 1
ATOM 598 N N . PHE A 1 80 ? 23.296 2.570 -20.217 1.00 63.59 80 PHE A N 1
ATOM 599 C CA . PHE A 1 80 ? 22.557 2.520 -21.483 1.00 63.59 80 PHE A CA 1
ATOM 600 C C . PHE A 1 80 ? 22.214 3.935 -21.989 1.00 63.59 80 PHE A C 1
ATOM 602 O O . PHE A 1 80 ? 21.067 4.379 -21.923 1.00 63.59 80 PHE A O 1
ATOM 609 N N . PRO A 1 81 ? 23.197 4.672 -22.534 1.00 60.06 81 PRO A N 1
ATOM 610 C CA . PRO A 1 81 ? 23.021 6.062 -22.967 1.00 60.06 81 PRO A CA 1
ATOM 611 C C . PRO A 1 81 ? 22.174 6.232 -24.246 1.00 60.06 81 PRO A C 1
ATOM 613 O O . PRO A 1 81 ? 21.965 7.360 -24.681 1.00 60.06 81 PRO A O 1
ATOM 616 N N . SER A 1 82 ? 21.728 5.137 -24.875 1.00 53.97 82 SER A N 1
ATOM 617 C CA . SER A 1 82 ? 21.015 5.131 -26.166 1.00 53.97 82 SER A CA 1
ATOM 618 C C . SER A 1 82 ? 19.490 5.049 -26.053 1.00 53.97 82 SER A C 1
ATOM 620 O O . SER A 1 82 ? 18.819 4.981 -27.079 1.00 53.97 82 SER A O 1
ATOM 622 N N . SER A 1 83 ? 18.930 5.060 -24.842 1.00 52.19 83 SER A N 1
ATOM 623 C CA . SER A 1 83 ? 17.479 5.136 -24.671 1.00 52.19 83 SER A CA 1
ATOM 624 C C . SER A 1 83 ? 17.005 6.580 -24.856 1.00 52.19 83 SER A C 1
ATOM 626 O O . SER A 1 83 ? 17.131 7.409 -23.957 1.00 52.19 83 SER A O 1
ATOM 628 N N . ASP A 1 84 ? 16.466 6.889 -26.036 1.00 50.84 84 ASP A N 1
ATOM 629 C CA . ASP A 1 84 ? 15.808 8.175 -26.336 1.00 50.84 84 ASP A CA 1
ATOM 630 C C . ASP A 1 84 ? 14.425 8.289 -25.656 1.00 50.84 84 ASP A C 1
ATOM 632 O O . ASP A 1 84 ? 13.766 9.328 -25.705 1.00 50.84 84 ASP A O 1
ATOM 636 N N . THR A 1 85 ? 13.969 7.218 -24.995 1.00 54.81 85 THR A N 1
ATOM 637 C CA . THR A 1 85 ? 12.667 7.189 -24.332 1.00 54.81 85 THR A CA 1
ATOM 638 C C . THR A 1 85 ? 12.830 7.647 -22.882 1.00 54.81 85 THR A C 1
ATOM 640 O O . THR A 1 85 ? 13.510 6.975 -22.104 1.00 54.81 85 THR A O 1
ATOM 643 N N . PRO A 1 86 ? 12.211 8.768 -22.467 1.00 56.91 86 PRO A N 1
ATOM 644 C CA . PRO A 1 86 ? 12.225 9.166 -21.068 1.00 56.91 86 PRO A CA 1
ATOM 645 C C . PRO A 1 86 ? 11.529 8.074 -20.257 1.00 56.91 86 PRO A C 1
ATOM 647 O O . PRO A 1 86 ? 10.337 7.826 -20.443 1.00 56.91 86 PRO A O 1
ATOM 650 N N . ALA A 1 87 ? 12.270 7.386 -19.388 1.00 60.47 87 ALA A N 1
ATOM 651 C CA . ALA A 1 87 ? 11.654 6.315 -18.622 1.00 60.47 87 ALA A CA 1
ATOM 652 C C . ALA A 1 87 ? 10.583 6.886 -17.669 1.00 60.47 87 ALA A C 1
ATOM 654 O O . ALA A 1 87 ? 10.734 8.006 -17.160 1.00 60.47 87 ALA A O 1
ATOM 655 N N . PRO A 1 88 ? 9.498 6.132 -17.430 1.00 67.31 88 PRO A N 1
ATOM 656 C CA . PRO A 1 88 ? 8.361 6.602 -16.649 1.00 67.31 88 PRO A CA 1
ATOM 657 C C . PRO A 1 88 ? 8.764 6.905 -15.203 1.00 67.31 88 PRO A C 1
ATOM 659 O O . PRO A 1 88 ? 9.670 6.273 -14.655 1.00 67.31 88 PRO A O 1
ATOM 662 N N . SER A 1 89 ? 8.078 7.856 -14.564 1.00 70.38 89 SER A N 1
ATOM 663 C CA . SER A 1 89 ? 8.213 8.090 -13.123 1.00 70.38 89 SER A CA 1
ATOM 664 C C . SER A 1 89 ? 7.675 6.899 -12.321 1.00 70.38 89 SER A C 1
ATOM 666 O O . SER A 1 89 ? 6.902 6.088 -12.835 1.00 70.38 89 SER A O 1
ATOM 668 N N . LEU A 1 90 ? 8.065 6.801 -11.045 1.00 72.81 90 LEU A N 1
ATOM 669 C CA . LEU A 1 90 ? 7.589 5.745 -10.145 1.00 72.81 90 LEU A CA 1
ATOM 670 C C . LEU A 1 90 ? 6.054 5.707 -10.079 1.00 72.81 90 LEU A C 1
ATOM 672 O O . LEU A 1 90 ? 5.471 4.636 -10.190 1.00 72.81 90 LEU A O 1
ATOM 676 N N . GLU A 1 91 ? 5.411 6.871 -9.986 1.00 71.62 91 GLU A N 1
ATOM 677 C CA . GLU A 1 91 ? 3.950 6.999 -9.960 1.00 71.62 91 GLU A CA 1
ATOM 678 C C . GLU A 1 91 ? 3.299 6.459 -11.244 1.00 71.62 91 GLU A C 1
ATOM 680 O O . GLU A 1 91 ? 2.319 5.722 -11.184 1.00 71.62 91 GLU A O 1
ATOM 685 N N . VAL A 1 92 ? 3.878 6.753 -12.414 1.00 73.38 92 VAL A N 1
ATOM 686 C CA . VAL A 1 92 ? 3.387 6.238 -13.704 1.00 73.38 92 VAL A CA 1
ATOM 687 C C . VAL A 1 92 ? 3.564 4.722 -13.790 1.00 73.38 92 VAL A C 1
ATOM 689 O O . VAL A 1 92 ? 2.678 4.026 -14.292 1.00 73.38 92 VAL A O 1
ATOM 692 N N . MET A 1 93 ? 4.673 4.194 -13.266 1.00 75.31 93 MET A N 1
ATOM 693 C CA . MET A 1 93 ? 4.912 2.752 -13.194 1.00 75.31 93 MET A CA 1
ATOM 694 C C . MET A 1 93 ? 3.900 2.066 -12.265 1.00 75.31 93 MET A C 1
ATOM 696 O O . MET A 1 93 ? 3.286 1.075 -12.653 1.00 75.31 93 MET A O 1
ATOM 700 N N . GLN A 1 94 ? 3.670 2.615 -11.068 1.00 73.38 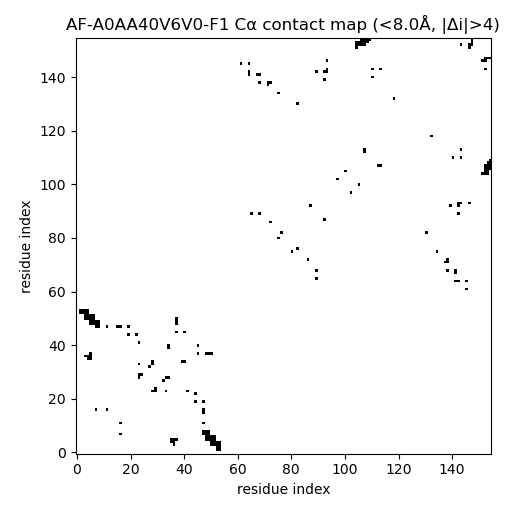94 GLN A N 1
ATOM 701 C CA . GLN A 1 94 ? 2.671 2.112 -10.121 1.00 73.38 94 GLN A CA 1
ATOM 702 C C . GLN A 1 94 ? 1.267 2.150 -10.725 1.00 73.38 94 GLN A C 1
ATOM 704 O O . GLN A 1 94 ? 0.563 1.148 -10.679 1.00 73.38 94 GLN A O 1
ATOM 709 N N . ALA A 1 95 ? 0.880 3.260 -11.355 1.00 74.06 95 ALA A N 1
ATOM 710 C CA . ALA A 1 95 ? -0.415 3.388 -12.014 1.00 74.06 95 ALA A CA 1
ATOM 711 C C . ALA A 1 95 ? -0.589 2.375 -13.155 1.00 74.06 95 ALA A C 1
ATOM 713 O O . ALA A 1 95 ? -1.670 1.806 -13.301 1.00 74.06 95 ALA A O 1
ATOM 714 N N . SER A 1 96 ? 0.468 2.113 -13.931 1.00 74.06 96 SER A N 1
ATOM 715 C CA . SER A 1 96 ? 0.446 1.111 -15.005 1.00 74.06 96 SER A CA 1
ATOM 716 C C . SER A 1 96 ? 0.237 -0.295 -14.445 1.00 74.06 96 SER A C 1
ATOM 718 O O . SER A 1 96 ? -0.635 -1.018 -14.920 1.00 74.06 96 SER A O 1
ATOM 720 N N . ILE A 1 97 ? 0.968 -0.651 -13.382 1.00 75.25 97 ILE A N 1
ATOM 721 C CA . ILE A 1 97 ? 0.807 -1.935 -12.689 1.00 75.25 97 ILE A CA 1
ATOM 722 C C . ILE A 1 97 ? -0.611 -2.058 -12.120 1.00 75.25 97 ILE A C 1
ATOM 724 O O . ILE A 1 97 ? -1.287 -3.043 -12.389 1.00 75.25 97 ILE A O 1
ATOM 728 N N . THR A 1 98 ? -1.102 -1.051 -11.396 1.00 72.88 98 THR A N 1
ATOM 729 C CA . THR A 1 98 ? -2.451 -1.058 -10.810 1.00 72.88 98 THR A CA 1
ATOM 730 C C . THR A 1 98 ? -3.546 -1.143 -11.873 1.00 72.88 98 THR A C 1
ATOM 732 O O . THR A 1 98 ? -4.525 -1.855 -11.682 1.00 72.88 98 THR A O 1
ATOM 735 N N . THR A 1 99 ? -3.370 -0.476 -13.017 1.00 75.62 99 THR A N 1
ATOM 736 C CA . THR A 1 99 ? -4.302 -0.576 -14.154 1.00 75.62 99 THR A CA 1
ATOM 737 C C . THR A 1 99 ? -4.323 -1.993 -14.727 1.00 75.62 99 THR A C 1
ATOM 739 O O . THR A 1 99 ? -5.389 -2.503 -15.052 1.00 75.62 99 THR A O 1
ATOM 742 N N . MET A 1 100 ? -3.164 -2.652 -14.818 1.00 73.88 100 MET A N 1
ATOM 743 C CA . MET A 1 100 ? -3.067 -4.043 -15.277 1.00 73.88 100 MET A CA 1
ATOM 744 C C . MET A 1 100 ? -3.625 -5.059 -14.272 1.00 73.88 100 MET A C 1
ATOM 746 O O . MET A 1 100 ? -3.999 -6.157 -14.675 1.00 73.88 100 MET A O 1
ATOM 750 N N . LEU A 1 101 ? -3.683 -4.714 -12.984 1.00 72.75 101 LEU A N 1
ATOM 751 C CA . LEU A 1 101 ? -4.276 -5.561 -11.948 1.00 72.75 101 LEU A CA 1
ATOM 752 C C . LEU A 1 101 ? -5.818 -5.554 -11.970 1.00 72.75 101 LEU A C 1
ATOM 754 O O . LEU A 1 101 ? -6.407 -6.399 -11.308 1.00 72.75 101 LEU A O 1
ATOM 758 N N . ASP A 1 102 ? -6.462 -4.646 -12.721 1.00 67.62 102 ASP A N 1
ATOM 759 C CA . ASP A 1 102 ? -7.928 -4.544 -12.910 1.00 67.62 102 ASP A CA 1
ATOM 760 C C . ASP A 1 102 ? -8.755 -4.676 -11.610 1.00 67.62 102 ASP A C 1
ATOM 762 O O . ASP A 1 102 ? -9.816 -5.293 -11.579 1.00 67.62 102 ASP A O 1
ATOM 766 N N . ASP A 1 103 ? -8.249 -4.115 -10.504 1.00 56.94 103 ASP A N 1
ATOM 767 C CA . ASP A 1 103 ? -8.866 -4.188 -9.164 1.00 56.94 103 ASP A CA 1
ATOM 768 C C . ASP A 1 103 ? -9.023 -5.625 -8.600 1.00 56.94 103 ASP A C 1
ATOM 770 O O . ASP A 1 103 ? -9.637 -5.832 -7.545 1.00 56.94 103 ASP A O 1
ATOM 774 N N . GLU A 1 104 ? -8.436 -6.641 -9.247 1.00 56.22 104 GLU A N 1
ATOM 775 C CA . GLU A 1 104 ? -8.271 -7.958 -8.644 1.00 56.22 104 GLU A CA 1
ATOM 776 C C . GLU A 1 104 ? -7.187 -7.889 -7.567 1.00 56.22 104 GLU A C 1
ATOM 778 O O . GLU A 1 104 ? -6.053 -7.459 -7.787 1.00 56.22 104 GLU A O 1
ATOM 783 N N . VAL A 1 105 ? -7.528 -8.378 -6.373 1.00 54.62 105 VAL A N 1
ATOM 784 C CA . VAL A 1 105 ? -6.556 -8.583 -5.297 1.00 54.62 105 VAL A CA 1
ATOM 785 C C . VAL A 1 105 ? -5.690 -9.783 -5.671 1.00 54.62 105 VAL A C 1
ATOM 787 O O . VAL A 1 105 ? -5.912 -10.907 -5.212 1.00 54.62 105 VAL A O 1
ATOM 790 N N . ILE A 1 106 ? -4.706 -9.556 -6.536 1.00 63.94 106 ILE A N 1
ATOM 791 C CA . ILE A 1 106 ? -3.706 -10.560 -6.871 1.00 63.94 106 ILE A CA 1
ATOM 792 C C . ILE A 1 106 ? -2.643 -10.528 -5.776 1.00 63.94 106 ILE A C 1
ATOM 794 O O . ILE A 1 106 ? -1.910 -9.555 -5.599 1.00 63.94 106 ILE A O 1
ATOM 798 N N . SER A 1 107 ? -2.587 -11.605 -4.996 1.00 68.62 107 SER A N 1
ATOM 799 C CA . SER A 1 107 ? -1.533 -11.778 -4.007 1.00 68.62 107 SER A CA 1
ATOM 800 C C . SER A 1 107 ? -0.280 -12.302 -4.695 1.00 68.62 107 SER A C 1
ATOM 802 O O . SER A 1 107 ? -0.276 -13.393 -5.271 1.00 68.62 107 SER A O 1
ATOM 804 N N . PHE A 1 108 ? 0.789 -11.521 -4.604 1.00 77.75 108 PHE A N 1
ATOM 805 C CA . PHE A 1 108 ? 2.119 -11.931 -5.017 1.00 77.75 108 PHE A CA 1
ATOM 806 C C . PHE A 1 108 ? 2.954 -12.118 -3.751 1.00 77.75 108 PHE A C 1
ATOM 808 O O . PHE A 1 108 ? 3.435 -11.137 -3.196 1.00 77.75 108 PHE A O 1
ATOM 815 N N . PRO A 1 109 ? 3.155 -13.358 -3.275 1.00 74.75 109 PRO A N 1
ATOM 816 C CA . PRO A 1 109 ? 3.913 -13.602 -2.046 1.00 74.75 109 PRO A CA 1
ATOM 817 C C . PRO A 1 109 ? 5.405 -13.274 -2.203 1.00 74.75 109 PRO A C 1
ATOM 819 O O . PRO A 1 109 ? 6.131 -13.106 -1.223 1.00 74.75 109 PRO A O 1
ATOM 822 N N . THR A 1 110 ? 5.892 -13.196 -3.446 1.00 80.25 110 THR A N 1
ATOM 823 C CA . THR A 1 110 ? 7.280 -12.859 -3.765 1.00 80.25 110 THR A CA 1
ATOM 824 C C . THR A 1 110 ? 7.365 -12.006 -5.026 1.00 80.25 110 THR A C 1
ATOM 826 O O . THR A 1 110 ? 6.523 -12.102 -5.921 1.00 80.25 110 THR A O 1
ATOM 829 N N . PHE A 1 111 ? 8.452 -11.235 -5.134 1.00 80.50 111 PHE A N 1
ATOM 830 C CA . PHE A 1 111 ? 8.774 -10.492 -6.352 1.00 80.50 111 PHE A CA 1
ATOM 831 C C . PHE A 1 111 ? 8.898 -11.409 -7.580 1.00 80.50 111 PHE A C 1
ATOM 833 O O . PHE A 1 111 ? 8.515 -11.005 -8.664 1.00 80.50 111 PHE A O 1
ATOM 840 N N . GLU A 1 112 ? 9.374 -12.648 -7.425 1.00 82.25 112 GLU A N 1
ATOM 841 C CA . GLU A 1 112 ? 9.494 -13.612 -8.532 1.00 82.25 112 GLU A CA 1
ATOM 842 C C . GLU A 1 112 ? 8.121 -14.007 -9.093 1.00 82.25 112 GLU A C 1
ATOM 844 O O . GLU A 1 112 ? 7.956 -14.136 -10.304 1.00 82.25 112 GLU A O 1
ATOM 849 N N . SER A 1 113 ? 7.109 -14.142 -8.226 1.00 79.38 113 SER A N 1
ATOM 850 C CA . SER A 1 113 ? 5.724 -14.392 -8.648 1.00 79.38 113 SER A CA 1
ATOM 851 C C . SER A 1 113 ? 5.146 -13.204 -9.418 1.00 79.38 113 SER A C 1
ATOM 853 O O . SER A 1 113 ? 4.467 -13.395 -10.424 1.00 79.38 113 SER A O 1
ATOM 855 N N . PHE A 1 114 ? 5.446 -11.984 -8.966 1.00 80.56 114 PHE A N 1
ATOM 856 C CA . PHE A 1 114 ? 5.062 -10.753 -9.654 1.00 80.56 114 PHE A CA 1
ATOM 857 C C . PHE A 1 114 ? 5.786 -10.592 -10.996 1.00 80.56 114 PHE A C 1
ATOM 859 O O . PHE A 1 114 ? 5.159 -10.276 -12.001 1.00 80.56 114 PHE A O 1
ATOM 866 N N . GLN A 1 115 ? 7.089 -10.871 -11.033 1.00 80.44 115 GLN A N 1
ATOM 867 C CA . GLN A 1 115 ? 7.899 -10.833 -12.245 1.00 80.44 115 GLN A CA 1
ATOM 868 C C . GLN A 1 115 ? 7.375 -11.825 -13.286 1.00 80.44 115 GLN A C 1
ATOM 870 O O . GLN A 1 115 ? 7.197 -11.439 -14.432 1.00 80.44 115 GLN A O 1
ATOM 875 N N . ALA A 1 116 ? 7.067 -13.066 -12.899 1.00 78.75 116 ALA A N 1
ATOM 876 C CA . ALA A 1 116 ? 6.532 -14.065 -13.825 1.00 78.75 116 ALA A CA 1
ATOM 877 C C . ALA A 1 116 ? 5.166 -13.658 -14.410 1.00 78.75 116 ALA A C 1
ATOM 879 O O . ALA A 1 116 ? 4.883 -13.931 -15.576 1.00 78.75 116 ALA A O 1
ATOM 880 N N . TRP A 1 117 ? 4.323 -12.985 -13.620 1.00 80.12 117 TRP A N 1
ATOM 881 C CA . TRP A 1 117 ? 3.068 -12.404 -14.105 1.00 80.12 117 TRP A CA 1
ATOM 882 C C . TRP A 1 117 ? 3.315 -11.234 -15.066 1.00 80.12 117 TRP A C 1
ATOM 884 O O . TRP A 1 117 ? 2.743 -11.209 -16.152 1.00 80.12 117 TRP A O 1
ATOM 894 N N . TRP A 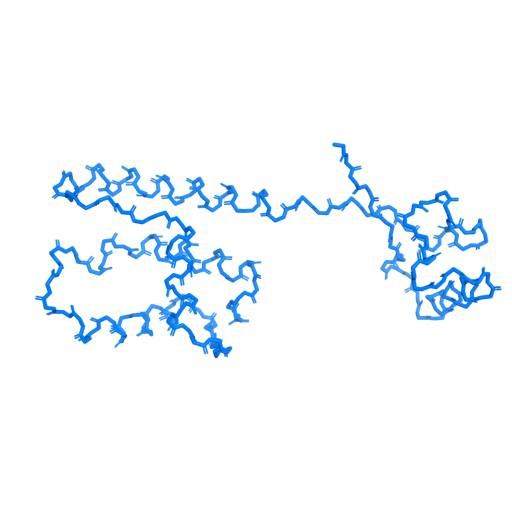1 118 ? 4.217 -10.317 -14.709 1.00 77.12 118 TRP A N 1
ATOM 895 C CA . TRP A 1 118 ? 4.593 -9.174 -15.542 1.00 77.12 118 TRP A CA 1
ATOM 896 C C . TRP A 1 118 ? 5.202 -9.613 -16.880 1.00 77.12 118 TRP A C 1
ATOM 898 O O . TRP A 1 118 ? 4.828 -9.108 -17.936 1.00 77.12 118 TRP A O 1
ATOM 908 N N . GLU A 1 119 ? 6.104 -10.593 -16.856 1.00 74.06 119 GLU A N 1
ATOM 909 C CA . GLU A 1 119 ? 6.671 -11.221 -18.052 1.00 74.06 119 GLU A CA 1
ATOM 910 C C . GLU A 1 119 ? 5.593 -11.945 -18.863 1.00 74.06 119 GLU A C 1
ATOM 912 O O . GLU A 1 119 ? 5.583 -11.834 -20.083 1.00 74.06 119 GLU A O 1
ATOM 917 N N . GLY A 1 120 ? 4.642 -12.625 -18.214 1.00 69.38 120 GLY A N 1
ATOM 918 C CA . GLY A 1 120 ? 3.519 -13.281 -18.889 1.00 69.38 120 GLY A CA 1
ATOM 919 C C . GLY A 1 120 ? 2.576 -12.315 -19.619 1.00 69.38 120 GLY A C 1
ATOM 920 O O . GLY A 1 120 ? 2.029 -12.680 -20.659 1.00 69.38 120 GLY A O 1
ATOM 921 N N . LEU A 1 121 ? 2.411 -11.089 -19.110 1.00 68.00 121 LEU A N 1
ATOM 922 C CA . LEU A 1 121 ? 1.644 -10.025 -19.767 1.00 68.00 121 LEU A CA 1
ATOM 923 C C . LEU A 1 121 ? 2.409 -9.402 -20.942 1.00 68.00 121 LEU A C 1
ATOM 925 O O . LEU A 1 121 ? 1.845 -9.227 -22.020 1.00 68.00 121 LEU A O 1
ATOM 929 N N . ASN A 1 122 ? 3.702 -9.127 -20.754 1.00 62.25 122 ASN A N 1
ATOM 930 C CA . ASN A 1 122 ? 4.555 -8.534 -21.790 1.00 62.25 122 ASN A CA 1
ATOM 931 C C . ASN A 1 122 ? 4.996 -9.543 -22.866 1.00 62.25 122 ASN A C 1
ATOM 933 O O . ASN A 1 122 ? 5.379 -9.137 -23.959 1.00 62.25 122 ASN A O 1
ATOM 937 N N . ALA A 1 123 ? 4.874 -10.851 -22.618 1.00 55.34 123 ALA A N 1
ATOM 938 C CA . ALA A 1 123 ? 5.151 -11.902 -23.602 1.00 55.34 123 ALA A CA 1
ATOM 939 C C . ALA A 1 123 ? 4.238 -11.838 -24.846 1.00 55.34 123 ALA A C 1
ATOM 941 O O . ALA A 1 123 ? 4.532 -12.485 -25.849 1.00 55.34 123 ALA A O 1
ATOM 942 N N . TYR A 1 124 ? 3.142 -11.068 -24.802 1.00 43.69 124 TYR A N 1
ATOM 943 C CA . TYR A 1 124 ? 2.280 -10.803 -25.960 1.00 43.69 124 TYR A CA 1
ATOM 944 C C . TYR A 1 124 ? 2.596 -9.481 -26.692 1.00 43.69 124 TYR A C 1
ATOM 946 O O . TYR A 1 124 ? 2.121 -9.301 -27.813 1.00 43.69 124 TYR A O 1
ATOM 954 N N . GLU A 1 125 ? 3.419 -8.596 -26.116 1.00 47.66 125 GLU A N 1
ATOM 955 C CA . GLU A 1 125 ? 3.838 -7.303 -26.693 1.00 47.66 125 GLU A CA 1
ATOM 956 C C . GLU A 1 125 ? 5.319 -7.287 -27.137 1.00 47.66 125 GLU A C 1
ATOM 958 O O . GLU A 1 125 ? 5.890 -6.221 -27.357 1.00 47.66 125 GLU A O 1
ATOM 963 N N . GLU A 1 126 ? 5.952 -8.452 -27.346 1.00 46.25 126 GLU A N 1
ATOM 964 C CA . GLU A 1 126 ? 7.280 -8.571 -27.988 1.00 46.25 126 GLU A CA 1
ATOM 965 C C . GLU A 1 126 ? 7.255 -8.201 -29.491 1.00 46.25 126 GLU A C 1
ATOM 967 O O . GLU A 1 126 ? 7.706 -8.970 -30.343 1.00 46.25 126 GLU A O 1
ATOM 972 N N . LEU A 1 127 ? 6.709 -7.041 -29.865 1.00 41.31 127 LEU A N 1
ATOM 973 C CA . LEU A 1 127 ? 6.733 -6.602 -31.260 1.00 41.31 127 LEU A CA 1
ATOM 974 C C . LEU A 1 127 ? 7.283 -5.204 -31.536 1.00 41.31 127 LEU A C 1
ATOM 976 O O . LEU A 1 127 ? 7.572 -4.986 -32.709 1.00 41.31 127 LEU A O 1
ATOM 980 N N . ASP A 1 128 ? 7.491 -4.284 -30.579 1.00 43.72 128 ASP A N 1
ATOM 981 C CA . ASP A 1 128 ? 8.005 -2.959 -31.002 1.00 43.72 128 ASP A CA 1
ATOM 982 C C . ASP A 1 128 ? 8.673 -2.038 -29.961 1.00 43.72 128 ASP A C 1
ATOM 984 O O . ASP A 1 128 ? 8.617 -0.817 -30.095 1.00 43.72 128 ASP A O 1
ATOM 988 N N . THR A 1 129 ? 9.339 -2.557 -28.926 1.00 44.81 129 THR A N 1
ATOM 989 C CA . THR A 1 129 ? 10.176 -1.703 -28.060 1.00 44.81 129 THR A CA 1
ATOM 990 C C . THR A 1 129 ? 11.554 -2.316 -27.838 1.00 44.81 129 THR A C 1
ATOM 992 O O . THR A 1 129 ? 11.721 -3.318 -27.149 1.00 44.81 129 THR A O 1
ATOM 995 N N . GLU A 1 130 ? 12.563 -1.693 -28.455 1.00 48.09 130 GLU A N 1
ATOM 996 C CA . GLU A 1 130 ? 13.994 -2.028 -28.383 1.00 48.09 130 GLU A CA 1
ATOM 997 C C . GLU A 1 130 ? 14.612 -1.720 -27.002 1.00 48.09 130 GLU A C 1
ATOM 999 O O . GLU A 1 130 ? 15.629 -1.037 -26.893 1.00 48.09 130 GLU A O 1
ATOM 1004 N N . MET A 1 131 ? 14.004 -2.212 -25.924 1.00 50.09 131 MET A N 1
ATOM 1005 C CA . MET A 1 131 ? 14.602 -2.190 -24.592 1.00 50.09 131 MET A CA 1
ATOM 1006 C C . MET A 1 131 ? 14.240 -3.482 -23.875 1.00 50.09 131 MET A C 1
ATOM 1008 O O . MET A 1 131 ? 13.068 -3.817 -23.704 1.00 50.09 131 MET A O 1
ATOM 1012 N N . SER A 1 132 ? 15.259 -4.265 -23.538 1.00 53.84 132 SER A N 1
ATOM 1013 C CA . SER A 1 132 ? 15.073 -5.624 -23.042 1.00 53.84 132 SER A CA 1
ATOM 1014 C C . SER A 1 132 ? 14.380 -5.566 -21.685 1.00 53.84 132 SER A C 1
ATOM 1016 O O . SER A 1 132 ? 14.817 -4.843 -20.794 1.00 53.84 132 SER A O 1
ATOM 1018 N N . VAL A 1 133 ? 13.331 -6.366 -21.488 1.00 53.62 133 VAL A N 1
ATOM 1019 C CA . VAL A 1 133 ? 12.596 -6.523 -20.215 1.00 53.62 133 VAL A CA 1
ATOM 1020 C C . VAL A 1 133 ? 13.541 -6.682 -19.005 1.00 53.62 133 VAL A C 1
ATOM 1022 O O . VAL A 1 133 ? 13.238 -6.229 -17.899 1.00 53.62 133 VAL A O 1
ATOM 1025 N N . ALA A 1 134 ? 14.736 -7.244 -19.220 1.00 56.00 134 ALA A N 1
ATOM 1026 C CA . ALA A 1 134 ? 15.787 -7.391 -18.216 1.00 56.00 134 ALA A CA 1
ATOM 1027 C C . ALA A 1 134 ? 16.359 -6.059 -17.681 1.00 56.00 134 ALA A C 1
ATOM 1029 O O . ALA A 1 134 ? 16.759 -5.987 -16.517 1.00 56.00 134 ALA A O 1
ATOM 1030 N N . GLU A 1 135 ? 16.387 -5.003 -18.495 1.00 59.09 135 GLU A N 1
ATOM 1031 C CA . GLU A 1 135 ? 16.974 -3.694 -18.167 1.00 59.09 135 GLU A CA 1
ATOM 1032 C C . GLU A 1 135 ? 16.106 -2.915 -17.163 1.00 59.09 135 GLU A C 1
ATOM 1034 O O . GLU A 1 135 ? 16.609 -2.103 -16.386 1.00 59.09 135 GLU A O 1
ATOM 1039 N N . HIS A 1 136 ? 14.809 -3.232 -17.086 1.00 62.97 136 HIS A N 1
ATOM 1040 C CA . HIS A 1 136 ? 13.857 -2.590 -16.176 1.00 62.97 136 HIS A CA 1
ATOM 1041 C C . HIS A 1 136 ? 13.589 -3.353 -14.879 1.00 62.97 136 HIS A C 1
ATOM 1043 O O . HIS A 1 136 ? 12.919 -2.817 -13.993 1.00 62.97 136 HIS A O 1
ATOM 1049 N N . LEU A 1 137 ? 14.143 -4.556 -14.704 1.00 69.94 137 LEU A N 1
ATOM 1050 C CA . LEU A 1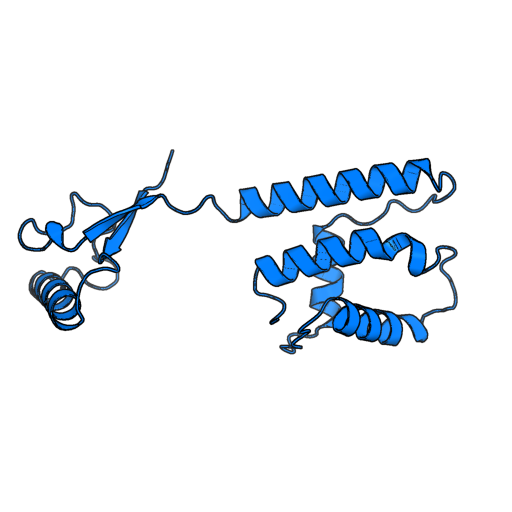 137 ? 13.960 -5.354 -13.485 1.00 69.94 137 LEU A CA 1
ATOM 1051 C C . LEU A 1 137 ? 14.262 -4.595 -12.178 1.00 69.94 137 LEU A C 1
ATOM 1053 O O . LEU A 1 137 ? 13.488 -4.734 -11.225 1.00 69.94 137 LEU A O 1
ATOM 1057 N N . PRO A 1 138 ? 15.326 -3.767 -12.085 1.00 71.94 138 PRO A N 1
ATOM 1058 C CA . PRO A 1 138 ? 15.594 -2.995 -10.875 1.00 71.94 138 PRO A CA 1
ATOM 1059 C C . PRO A 1 138 ? 14.490 -1.974 -10.570 1.00 71.94 138 PRO A C 1
ATOM 1061 O O . PRO A 1 138 ? 14.119 -1.807 -9.409 1.00 71.94 138 PRO A O 1
ATOM 1064 N N . LEU A 1 1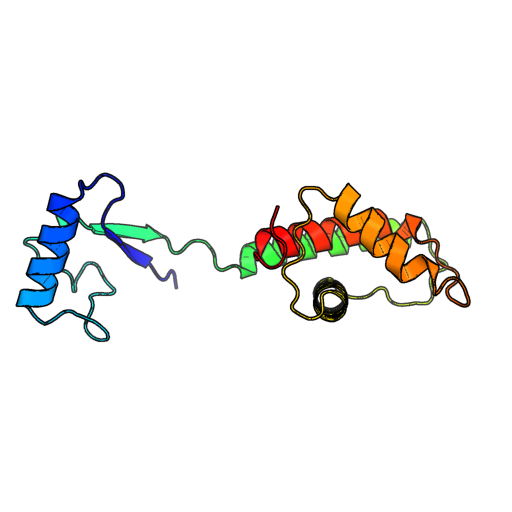39 ? 13.945 -1.324 -11.602 1.00 73.06 139 LEU A N 1
ATOM 1065 C CA . LEU A 1 139 ? 12.866 -0.340 -11.475 1.00 73.06 139 LEU A CA 1
ATOM 1066 C C . LEU A 1 139 ? 11.551 -1.018 -11.089 1.00 73.06 139 LEU A C 1
ATOM 1068 O O . LEU A 1 139 ? 10.866 -0.571 -10.168 1.00 73.06 139 LEU A O 1
ATOM 1072 N N . LEU A 1 140 ? 11.256 -2.150 -11.728 1.00 77.25 140 LEU A N 1
ATOM 1073 C CA . LEU A 1 140 ? 10.081 -2.971 -11.464 1.00 77.25 140 LEU A CA 1
ATOM 1074 C C . LEU A 1 140 ? 10.067 -3.485 -10.016 1.00 77.25 140 LEU A C 1
ATOM 1076 O O . LEU A 1 140 ? 9.036 -3.463 -9.345 1.00 77.25 140 LEU A O 1
ATOM 1080 N N . ARG A 1 141 ? 11.232 -3.875 -9.486 1.00 81.88 141 ARG A N 1
ATOM 1081 C CA . ARG A 1 141 ? 11.378 -4.301 -8.088 1.00 81.88 141 ARG A CA 1
ATOM 1082 C C . ARG A 1 141 ? 11.125 -3.176 -7.090 1.00 81.88 141 ARG A C 1
ATOM 1084 O O . ARG A 1 141 ? 10.567 -3.426 -6.023 1.00 81.88 141 ARG A O 1
ATOM 1091 N N . ILE A 1 142 ? 11.532 -1.951 -7.413 1.00 80.25 142 ILE A N 1
ATOM 1092 C CA . ILE A 1 142 ? 11.270 -0.779 -6.566 1.00 80.25 142 ILE A CA 1
ATOM 1093 C C . ILE A 1 142 ? 9.772 -0.458 -6.566 1.00 80.25 142 ILE A C 1
ATOM 1095 O O . ILE A 1 142 ? 9.206 -0.278 -5.490 1.00 80.25 142 ILE A O 1
ATOM 1099 N N . ALA A 1 143 ? 9.125 -0.479 -7.736 1.00 79.12 143 ALA A N 1
ATOM 1100 C CA . ALA A 1 143 ? 7.682 -0.275 -7.859 1.00 79.12 143 ALA A CA 1
ATOM 1101 C C . ALA A 1 143 ? 6.877 -1.344 -7.099 1.00 79.12 143 ALA A C 1
ATOM 1103 O O . ALA A 1 143 ? 5.982 -1.003 -6.331 1.00 79.12 143 ALA A O 1
ATOM 1104 N N . TYR A 1 144 ? 7.253 -2.621 -7.219 1.00 80.88 144 TYR A N 1
ATOM 1105 C CA . TYR A 1 144 ? 6.650 -3.713 -6.448 1.00 80.88 144 TYR A CA 1
ATOM 1106 C C . TYR A 1 144 ? 6.755 -3.483 -4.934 1.00 80.88 144 TYR A C 1
ATOM 1108 O O . TYR A 1 144 ? 5.764 -3.578 -4.215 1.00 80.88 144 TYR A O 1
ATOM 1116 N N . ASN A 1 145 ? 7.946 -3.133 -4.435 1.00 81.12 145 ASN A N 1
ATOM 1117 C CA . ASN A 1 145 ? 8.140 -2.880 -3.006 1.00 81.12 145 ASN A CA 1
ATOM 1118 C C . ASN A 1 145 ? 7.326 -1.676 -2.512 1.00 81.12 145 ASN A C 1
ATOM 1120 O O . ASN A 1 145 ? 6.844 -1.701 -1.379 1.00 81.12 145 ASN A O 1
ATOM 1124 N N . ALA A 1 146 ? 7.174 -0.641 -3.342 1.00 79.31 146 ALA A N 1
ATOM 1125 C CA . ALA A 1 146 ? 6.332 0.508 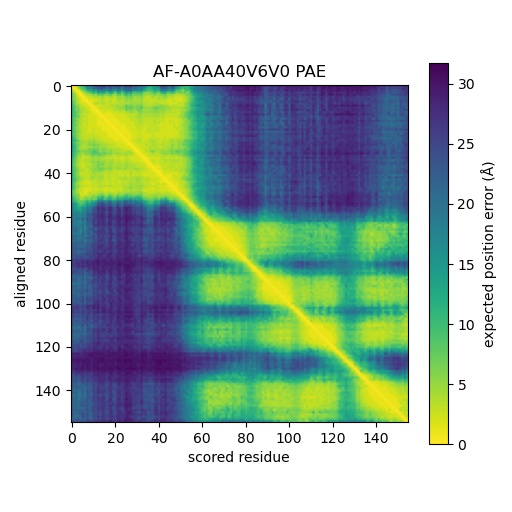-3.030 1.00 79.31 146 ALA A CA 1
ATOM 1126 C C . ALA A 1 146 ? 4.851 0.098 -2.940 1.00 79.31 146 ALA A C 1
ATOM 1128 O O . ALA A 1 146 ? 4.203 0.394 -1.941 1.00 79.31 146 ALA A O 1
ATOM 1129 N N . LEU A 1 147 ? 4.346 -0.684 -3.900 1.00 78.19 147 LEU A N 1
ATOM 1130 C CA . LEU A 1 147 ? 2.963 -1.185 -3.910 1.00 78.19 147 LEU A CA 1
ATOM 1131 C C . LEU A 1 147 ? 2.652 -2.136 -2.744 1.00 78.19 147 LEU A C 1
ATOM 1133 O O . LEU A 1 147 ? 1.562 -2.083 -2.173 1.00 78.19 147 LEU A O 1
ATOM 1137 N N . VAL A 1 148 ? 3.609 -2.980 -2.350 1.00 80.00 148 VAL A N 1
ATOM 1138 C CA . VAL A 1 148 ? 3.498 -3.818 -1.144 1.00 80.00 148 VAL A CA 1
ATOM 1139 C C . VAL A 1 148 ? 3.458 -2.951 0.117 1.00 80.00 148 VAL A C 1
ATOM 1141 O O . VAL A 1 148 ? 2.654 -3.194 1.014 1.00 80.00 148 VAL A O 1
ATOM 1144 N N . HIS A 1 149 ? 4.298 -1.914 0.193 1.00 75.62 149 HIS A N 1
ATOM 1145 C CA . HIS A 1 149 ? 4.307 -0.983 1.323 1.00 75.62 149 HIS A CA 1
ATOM 1146 C C . HIS A 1 149 ? 3.014 -0.153 1.413 1.00 75.62 149 HIS A C 1
ATOM 1148 O O . HIS A 1 149 ? 2.550 0.150 2.511 1.00 75.62 149 HIS A O 1
ATOM 1154 N N . GLU A 1 150 ? 2.423 0.205 0.275 1.00 71.38 150 GLU A N 1
ATOM 1155 C CA . GLU A 1 150 ? 1.139 0.912 0.179 1.00 71.38 150 GLU A CA 1
ATOM 1156 C C . GLU A 1 150 ? -0.073 -0.000 0.440 1.00 71.38 150 GLU A C 1
ATOM 1158 O O . GLU A 1 150 ? -1.186 0.493 0.608 1.00 71.38 150 GLU A O 1
ATOM 1163 N N . GLY A 1 151 ? 0.133 -1.320 0.524 1.00 70.50 151 GLY A N 1
ATOM 1164 C CA . GLY A 1 151 ? -0.928 -2.302 0.757 1.00 70.50 151 GLY A CA 1
ATOM 1165 C C . GLY A 1 151 ? -1.781 -2.606 -0.476 1.00 70.50 151 GLY A C 1
ATOM 1166 O O . GLY A 1 151 ? -2.835 -3.221 -0.338 1.00 70.50 151 GLY A O 1
ATOM 1167 N N . VAL A 1 152 ? -1.334 -2.188 -1.665 1.00 72.00 152 VAL A N 1
ATOM 1168 C CA . VAL A 1 152 ? -1.983 -2.491 -2.951 1.00 72.00 152 VAL A CA 1
ATOM 1169 C C . VAL A 1 152 ? -1.733 -3.949 -3.342 1.00 72.00 152 VAL A C 1
ATOM 1171 O O . VAL A 1 152 ? -2.638 -4.626 -3.818 1.00 72.00 152 VAL A O 1
ATOM 1174 N N . ILE A 1 153 ? -0.521 -4.458 -3.088 1.00 72.25 153 ILE A N 1
ATOM 1175 C CA . ILE A 1 153 ? -0.168 -5.869 -3.298 1.00 72.25 153 ILE A CA 1
ATOM 1176 C C . ILE A 1 153 ? -0.100 -6.587 -1.951 1.00 72.25 153 ILE A C 1
ATOM 1178 O O . ILE A 1 153 ? 0.635 -6.179 -1.050 1.00 72.25 153 ILE A O 1
ATOM 1182 N N . ALA A 1 154 ? -0.826 -7.699 -1.839 1.00 71.19 154 ALA A N 1
ATOM 1183 C CA . ALA A 1 154 ? -0.749 -8.592 -0.690 1.00 71.19 154 ALA A CA 1
ATOM 1184 C C . ALA A 1 154 ? 0.405 -9.599 -0.852 1.00 71.19 154 ALA A C 1
ATOM 1186 O O . ALA A 1 154 ? 0.435 -10.350 -1.832 1.00 71.19 154 ALA A O 1
ATOM 1187 N N . VAL A 1 155 ? 1.309 -9.628 0.134 1.00 65.81 155 VAL A N 1
ATOM 1188 C CA . VAL A 1 155 ? 2.416 -10.597 0.295 1.00 65.81 155 VAL A CA 1
ATOM 1189 C C . VAL A 1 155 ? 2.087 -11.686 1.306 1.00 65.81 155 VAL A C 1
ATOM 1191 O O . VAL A 1 155 ? 1.445 -11.365 2.332 1.00 65.81 155 VAL A O 1
#

Foldseek 3Di:
DFQWFKDFDPPDDPVLVVVQVVVCVVVVCDDPNPDGDLVSRPPVNSVRMDGDRPDPPCVVVVVVLQVQLVVLVVVLCVVPVPPPDDDDGLVVLLVVVLVVCVPPQDADVDVVSVLVVVCVVCVVVPPDDPDDPVSCSSNSVSSVVSCVVVVVHHD

pLDDT: mean 72.07, std 13.32, range [40.19, 90.31]

Secondary structure (DSSP, 8-state):
---EEEEE-TT--HHHHHHHHHHHHHTT--GGGS--STTTS-TTTGGGEEEEEP---HHHHHHHHHHHHHHHHHHHHHH-TT--S-PPPHHHHHHHHHHHTTT---B-SSHHHHHHHHHHHHTT-TTS--S-GGGGHHHHHHHHHHHHHTTSSB-